Protein AF-A0A354BMY9-F1 (afdb_monomer_lite)

Secondary structure (DSSP, 8-state):
-PPPP-SPPPPPSSPPPP-HHHH-EEEEEEEE-TTS-HHHHHHHHHHTT-SSSSEEEEEEGGGHHHHHHHTTTTSTT--EEE-

Radius of gyration: 19.73 Å; chains: 1; bounding box: 46×34×47 Å

Foldseek 3Di:
DPDDDPDDDDDDPDDDDDDQQQPDKDKFKKAFDPPDDPVLRVVVCVVVVPPDRIDIDIDRNVCPVVVCVVQVEPHVPRGMYTD

Sequence (83 aa):
MLPESSFSAAPLSEELPRDADWEDLIDIRLRPLSDLTEEQKAAVRLEYGFTEDVLSFQVRRSMEFYIERRWGLNRPGARLERC

pLDDT: mean 93.4, std 5.69, range [65.31, 98.38]

Structure (mmCIF, N/CA/C/O backbone):
data_AF-A0A354BMY9-F1
#
_entry.id   AF-A0A354BMY9-F1
#
loop_
_atom_site.group_PDB
_atom_site.id
_atom_site.type_symbol
_atom_site.label_atom_id
_atom_site.label_alt_id
_atom_site.label_comp_id
_atom_site.label_asym_id
_atom_site.label_entity_id
_atom_site.label_seq_id
_atom_site.pdbx_PDB_ins_code
_atom_site.Cartn_x
_atom_site.Cartn_y
_atom_site.Cartn_z
_atom_site.occupancy
_atom_site.B_iso_or_equiv
_atom_site.auth_seq_id
_atom_site.auth_comp_id
_atom_site.auth_asym_id
_atom_site.auth_atom_id
_atom_site.pdbx_PDB_model_num
ATOM 1 N N . MET A 1 1 ? 17.903 25.586 -20.370 1.00 65.31 1 MET A N 1
ATOM 2 C CA . MET A 1 1 ? 18.685 24.438 -20.871 1.00 65.31 1 MET A CA 1
ATOM 3 C C . MET A 1 1 ? 19.083 23.596 -19.675 1.00 65.31 1 MET A C 1
ATOM 5 O O . MET A 1 1 ? 19.393 24.182 -18.644 1.00 65.31 1 MET A O 1
ATOM 9 N N . LEU A 1 2 ? 19.010 22.270 -19.775 1.00 71.06 2 LEU A N 1
ATOM 10 C CA . LEU A 1 2 ? 19.582 21.390 -18.753 1.00 71.06 2 LEU A CA 1
ATOM 11 C C . LEU A 1 2 ? 21.118 21.479 -18.827 1.00 71.06 2 LEU A C 1
ATOM 13 O O . LEU A 1 2 ? 21.635 21.709 -19.922 1.00 71.06 2 LEU A O 1
ATOM 17 N N . PRO A 1 3 ? 21.841 21.359 -17.702 1.00 81.56 3 PRO A N 1
ATOM 18 C CA . PRO A 1 3 ? 23.299 21.363 -17.7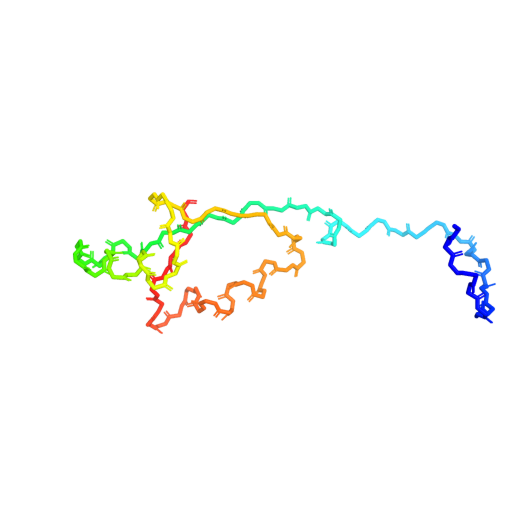18 1.00 81.56 3 PRO A CA 1
ATOM 19 C C . PRO A 1 3 ? 23.825 20.175 -18.531 1.00 81.56 3 PRO A C 1
ATOM 21 O O . PRO A 1 3 ? 23.310 19.063 -18.412 1.00 81.56 3 PRO A O 1
ATOM 24 N N . GLU A 1 4 ? 24.844 20.411 -19.356 1.00 82.31 4 GLU A N 1
ATOM 25 C CA . GLU A 1 4 ? 25.509 19.336 -20.093 1.00 82.31 4 GLU A CA 1
ATOM 26 C C . GLU A 1 4 ? 26.337 18.473 -19.133 1.00 82.31 4 GLU A C 1
ATOM 28 O O . GLU A 1 4 ? 27.064 18.977 -18.274 1.00 82.31 4 GLU A O 1
ATOM 33 N N . SER A 1 5 ? 26.198 17.153 -19.261 1.00 83.38 5 SER A N 1
ATOM 34 C CA . SER A 1 5 ? 26.980 16.185 -18.493 1.00 83.38 5 SER A CA 1
ATOM 35 C C . SER A 1 5 ? 28.427 16.169 -18.991 1.00 83.38 5 SER A C 1
ATOM 37 O O . SER A 1 5 ? 28.663 16.034 -20.188 1.00 83.38 5 SER A O 1
ATOM 39 N N . SER A 1 6 ? 29.402 16.256 -18.081 1.00 87.94 6 SER A N 1
ATOM 40 C CA . SER A 1 6 ? 30.835 16.138 -18.396 1.00 87.94 6 SER A CA 1
ATOM 41 C C . SER A 1 6 ? 31.333 14.689 -18.477 1.00 87.94 6 SER A C 1
ATOM 43 O O . SER A 1 6 ? 32.512 14.453 -18.746 1.00 87.94 6 SER A O 1
ATOM 45 N N . PHE A 1 7 ? 30.461 13.710 -18.221 1.00 87.88 7 PHE A N 1
ATOM 46 C CA . PHE A 1 7 ? 30.811 12.294 -18.278 1.00 87.88 7 PHE A CA 1
ATOM 47 C C . PHE A 1 7 ? 30.834 11.785 -19.721 1.00 87.88 7 PHE A C 1
ATOM 49 O O . PHE A 1 7 ? 29.918 12.046 -20.499 1.00 87.88 7 PHE A O 1
ATOM 56 N N . SER A 1 8 ? 31.862 11.002 -20.057 1.00 86.25 8 SER A N 1
ATOM 57 C CA . SER A 1 8 ? 31.919 10.274 -21.327 1.00 86.25 8 SER A CA 1
ATOM 58 C C . SER A 1 8 ? 30.825 9.206 -21.362 1.00 86.25 8 SER A C 1
ATOM 60 O O . SER A 1 8 ? 30.791 8.327 -20.498 1.00 86.25 8 SER A O 1
ATOM 62 N N . ALA A 1 9 ? 29.937 9.283 -22.351 1.00 85.38 9 ALA A N 1
ATOM 63 C CA . ALA A 1 9 ? 28.915 8.274 -22.596 1.00 85.38 9 ALA A CA 1
ATOM 64 C C . ALA A 1 9 ? 29.409 7.279 -23.653 1.00 85.38 9 ALA A C 1
ATOM 66 O O . ALA A 1 9 ? 29.878 7.677 -24.720 1.00 85.38 9 ALA A O 1
ATOM 67 N N . ALA A 1 10 ? 29.284 5.984 -23.368 1.00 85.94 10 ALA A N 1
ATOM 68 C CA . ALA A 1 10 ? 29.485 4.944 -24.367 1.00 85.94 10 ALA A CA 1
ATOM 69 C C . ALA A 1 10 ? 28.161 4.678 -25.104 1.00 85.94 10 ALA A C 1
ATOM 71 O O . ALA A 1 10 ? 27.110 4.647 -24.455 1.00 85.94 10 ALA A O 1
ATOM 72 N N . PRO A 1 11 ? 28.179 4.480 -26.434 1.00 84.88 11 PRO A N 1
ATOM 73 C CA . PRO A 1 11 ? 26.986 4.063 -27.154 1.00 84.88 11 PRO A CA 1
ATOM 74 C C . PRO A 1 11 ? 26.558 2.672 -26.676 1.00 84.88 11 PRO A C 1
ATOM 76 O O . PRO A 1 11 ? 27.392 1.790 -26.466 1.00 84.88 11 PRO A O 1
ATOM 79 N N . LEU A 1 12 ? 25.251 2.479 -26.516 1.00 87.06 12 LEU A N 1
ATOM 80 C CA . LEU A 1 12 ? 24.687 1.158 -26.270 1.00 87.06 12 LEU A CA 1
ATOM 81 C C . LEU A 1 12 ? 24.809 0.327 -27.552 1.00 87.06 12 LEU A C 1
ATOM 83 O O . LEU A 1 12 ? 24.458 0.800 -28.633 1.00 87.06 12 LEU A O 1
ATOM 87 N N . SER A 1 13 ? 25.325 -0.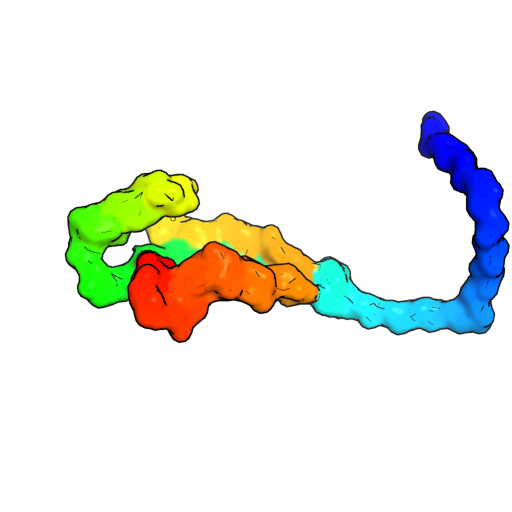897 -27.440 1.00 87.75 13 SER A N 1
ATOM 88 C CA . SER A 1 13 ? 25.419 -1.827 -28.572 1.00 87.75 13 SER A CA 1
ATOM 89 C C . SER A 1 13 ? 24.071 -2.453 -28.931 1.00 87.75 13 SER A C 1
ATOM 91 O O . SER A 1 13 ? 23.874 -2.858 -30.071 1.00 87.75 13 SER A O 1
ATOM 93 N N . GLU A 1 14 ? 23.159 -2.529 -27.963 1.00 91.56 14 GLU A N 1
ATOM 94 C CA . GLU A 1 14 ? 21.827 -3.121 -28.078 1.00 91.56 14 GLU A CA 1
ATOM 95 C C . GLU A 1 14 ? 20.828 -2.298 -27.255 1.00 91.56 14 GLU A C 1
ATOM 97 O O . GLU A 1 14 ? 21.214 -1.582 -26.325 1.00 91.56 14 GLU A O 1
ATOM 102 N N . GLU A 1 15 ? 19.544 -2.387 -27.600 1.00 90.75 15 GLU A N 1
ATOM 103 C CA . GLU A 1 15 ? 18.482 -1.762 -26.814 1.00 90.75 15 GLU A CA 1
ATOM 104 C C . GLU A 1 15 ? 18.380 -2.444 -25.447 1.00 90.75 15 GLU A C 1
ATOM 106 O O . GLU A 1 15 ? 18.389 -3.672 -25.340 1.00 90.75 15 GLU A O 1
ATOM 111 N N . LEU A 1 16 ? 18.314 -1.639 -24.386 1.00 90.44 16 LEU A N 1
ATOM 112 C CA . LEU A 1 16 ? 18.179 -2.177 -23.041 1.00 90.44 16 LEU A CA 1
ATOM 113 C C . LEU A 1 16 ? 16.802 -2.828 -22.880 1.00 90.44 16 LEU A C 1
ATOM 115 O O . LEU A 1 16 ? 15.806 -2.285 -23.366 1.00 90.44 16 LEU A O 1
ATOM 119 N N . PRO A 1 17 ? 16.715 -3.963 -22.168 1.00 94.56 17 PRO A N 1
ATOM 120 C CA . PRO A 1 17 ? 15.427 -4.544 -21.851 1.00 94.56 17 PRO A CA 1
ATOM 121 C C . PRO A 1 17 ? 14.623 -3.576 -20.982 1.00 94.56 17 PRO A C 1
ATOM 123 O O . PRO A 1 17 ? 15.164 -2.880 -20.121 1.00 94.56 17 PRO A O 1
ATOM 126 N N . ARG A 1 18 ? 13.309 -3.578 -21.197 1.00 95.00 18 ARG A N 1
ATOM 127 C CA . ARG A 1 18 ? 12.360 -2.822 -20.386 1.00 95.00 18 ARG A CA 1
ATOM 128 C C . ARG A 1 18 ? 12.386 -3.309 -18.935 1.00 95.00 18 ARG A C 1
ATOM 130 O O . ARG A 1 18 ? 12.260 -4.512 -18.696 1.00 95.00 18 ARG A O 1
ATOM 137 N N . ASP A 1 19 ? 12.454 -2.387 -17.978 1.00 96.62 19 ASP A N 1
ATOM 138 C CA . ASP A 1 19 ? 12.346 -2.710 -16.552 1.00 96.62 19 ASP A CA 1
ATOM 139 C C . ASP A 1 19 ? 10.904 -2.478 -16.096 1.00 96.62 19 ASP A C 1
ATOM 141 O O . ASP A 1 19 ? 10.537 -1.398 -15.640 1.00 96.62 19 ASP A O 1
ATOM 145 N N . ALA A 1 20 ? 10.057 -3.497 -16.246 1.00 97.44 20 ALA A N 1
ATOM 146 C CA . ALA A 1 20 ? 8.649 -3.387 -15.874 1.00 97.44 20 ALA A CA 1
ATOM 147 C C . ALA A 1 20 ? 8.450 -3.134 -14.369 1.00 97.44 20 ALA A C 1
ATOM 149 O O . ALA A 1 20 ? 7.493 -2.464 -13.995 1.00 97.44 20 ALA A O 1
ATOM 150 N N . ASP A 1 21 ? 9.340 -3.622 -13.501 1.00 97.06 21 ASP A N 1
ATOM 151 C CA . ASP A 1 21 ? 9.204 -3.418 -12.057 1.00 97.06 21 ASP A CA 1
ATOM 152 C C . ASP A 1 21 ? 9.532 -1.973 -11.665 1.00 97.06 21 ASP A C 1
ATOM 154 O O . ASP A 1 21 ? 8.929 -1.399 -10.750 1.00 97.06 21 ASP A O 1
ATOM 158 N N . TRP A 1 22 ? 10.479 -1.350 -12.359 1.00 96.94 22 TRP A N 1
ATOM 159 C CA . TRP A 1 22 ? 10.738 0.070 -12.199 1.00 96.94 22 TRP A CA 1
ATOM 160 C C . TRP A 1 22 ? 9.674 0.925 -12.884 1.00 96.94 22 TRP A C 1
ATOM 162 O O . TRP A 1 22 ? 9.173 1.873 -12.282 1.00 96.94 22 TRP A O 1
ATOM 172 N N . GLU A 1 23 ? 9.326 0.622 -14.129 1.00 97.38 23 GLU A N 1
ATOM 173 C CA . GLU A 1 23 ? 8.468 1.462 -14.964 1.00 97.38 23 GLU A CA 1
ATOM 174 C C . GLU A 1 23 ? 6.988 1.410 -14.577 1.00 97.38 23 GLU A C 1
ATOM 176 O O . GLU A 1 23 ? 6.325 2.448 -14.636 1.00 97.38 23 GLU A O 1
ATOM 181 N N . ASP A 1 24 ? 6.469 0.248 -14.172 1.00 98.12 24 ASP A N 1
ATOM 182 C CA . ASP A 1 24 ? 5.052 0.095 -13.846 1.00 98.12 24 ASP A CA 1
ATOM 183 C C . ASP A 1 24 ? 4.729 0.692 -12.468 1.00 98.12 24 ASP A C 1
ATOM 185 O O . ASP A 1 24 ? 5.438 0.480 -11.478 1.00 98.12 24 ASP A O 1
ATOM 189 N N . LEU A 1 25 ? 3.590 1.385 -12.394 1.00 98.38 25 LEU A N 1
ATOM 190 C CA . L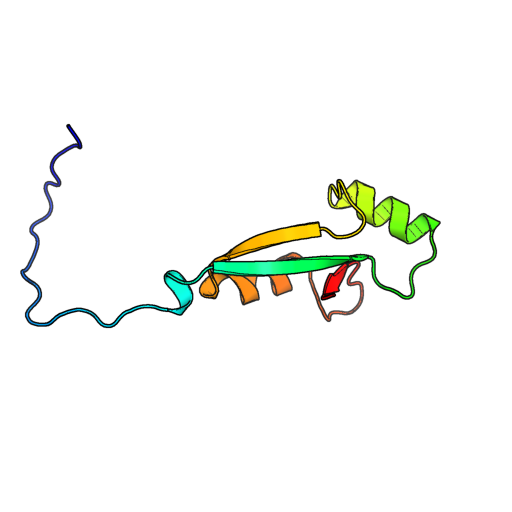EU A 1 25 ? 2.960 1.779 -11.139 1.00 98.38 25 LEU A CA 1
ATOM 191 C C . LEU A 1 25 ? 1.911 0.744 -10.729 1.00 98.38 25 LEU A C 1
ATOM 193 O O . LEU A 1 25 ? 1.191 0.203 -11.568 1.00 98.38 25 LEU A O 1
ATOM 197 N N . ILE A 1 26 ? 1.811 0.502 -9.428 1.00 97.56 26 ILE A N 1
ATOM 198 C CA . ILE A 1 26 ? 0.762 -0.310 -8.816 1.00 97.56 26 ILE A CA 1
ATOM 199 C C . ILE A 1 26 ? 0.022 0.506 -7.759 1.00 97.56 26 ILE A C 1
ATOM 201 O O . ILE A 1 26 ? 0.614 1.371 -7.109 1.00 97.56 26 ILE A O 1
ATOM 205 N N . ASP A 1 27 ? -1.257 0.197 -7.565 1.00 97.56 27 ASP A N 1
ATOM 206 C CA . ASP A 1 27 ? -2.059 0.763 -6.485 1.00 97.56 27 ASP A CA 1
ATOM 207 C C . ASP A 1 27 ? -1.868 -0.048 -5.198 1.00 97.56 27 ASP A C 1
ATOM 209 O O . ASP A 1 27 ? -2.123 -1.254 -5.142 1.00 97.56 27 ASP A O 1
ATOM 213 N N . ILE A 1 28 ? -1.456 0.634 -4.134 1.00 96.69 28 ILE A N 1
ATOM 214 C CA . ILE A 1 28 ? -1.460 0.105 -2.775 1.00 96.69 28 ILE A CA 1
ATOM 215 C C . ILE A 1 28 ? -2.724 0.603 -2.095 1.00 96.69 28 ILE A C 1
ATOM 217 O O . ILE A 1 28 ? -2.959 1.808 -2.037 1.00 96.69 28 ILE A O 1
ATOM 221 N N . ARG A 1 29 ? -3.513 -0.322 -1.550 1.00 97.25 29 ARG A N 1
ATOM 222 C CA . ARG A 1 29 ? -4.722 -0.031 -0.776 1.00 97.25 29 ARG A CA 1
ATOM 223 C C . ARG A 1 29 ? -4.602 -0.671 0.591 1.00 97.25 29 ARG A C 1
ATOM 225 O O . ARG A 1 29 ? -4.344 -1.873 0.688 1.00 97.25 29 ARG A O 1
ATOM 232 N N . LEU A 1 30 ? -4.747 0.140 1.633 1.00 97.12 30 LEU A N 1
ATOM 233 C CA . LEU A 1 30 ? -4.629 -0.300 3.014 1.00 97.12 30 LEU A CA 1
ATOM 234 C C . LEU A 1 30 ? -5.785 0.178 3.866 1.00 97.12 30 LEU A C 1
ATOM 236 O O . LEU A 1 30 ? -6.313 1.275 3.692 1.00 97.12 30 LEU A O 1
ATOM 240 N N . ARG A 1 31 ? -6.095 -0.628 4.871 1.00 97.38 31 ARG A N 1
ATOM 241 C CA . ARG A 1 31 ? -7.036 -0.300 5.937 1.00 97.38 31 ARG A CA 1
ATOM 242 C C . ARG A 1 31 ? -6.445 -0.673 7.297 1.00 97.38 31 ARG A C 1
ATOM 244 O O . ARG A 1 31 ? -5.518 -1.486 7.344 1.00 97.38 31 ARG A O 1
ATOM 251 N N . PRO A 1 32 ? -6.965 -0.113 8.403 1.00 97.75 32 PRO A N 1
ATOM 252 C CA . PRO A 1 32 ? -6.709 -0.662 9.730 1.00 97.75 32 PRO A CA 1
ATOM 253 C C . PRO A 1 32 ? -7.044 -2.158 9.781 1.00 97.75 32 PRO A C 1
ATOM 255 O O . PRO A 1 32 ? -7.972 -2.592 9.097 1.00 97.75 32 PRO A O 1
ATOM 258 N N . LEU A 1 33 ? -6.322 -2.926 10.602 1.00 96.69 33 LEU A N 1
ATOM 259 C CA . LEU A 1 33 ? -6.617 -4.351 10.804 1.00 96.69 33 LEU A CA 1
ATOM 260 C C . LEU A 1 33 ? -8.103 -4.580 11.121 1.00 96.69 33 LEU A C 1
ATOM 262 O O . LEU A 1 33 ? -8.693 -3.863 11.938 1.00 96.69 33 LEU A O 1
ATOM 266 N N . SER A 1 34 ? -8.690 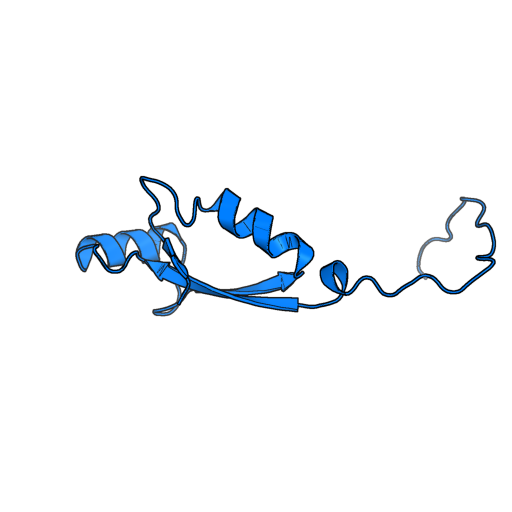-5.603 10.494 1.00 94.50 34 SER A N 1
ATOM 267 C CA . SER A 1 34 ? -10.131 -5.876 10.607 1.00 94.50 34 SER A CA 1
ATOM 268 C C . SER A 1 34 ? -10.574 -6.203 12.036 1.00 94.50 34 SER A C 1
ATOM 270 O O . SER A 1 34 ? -11.661 -5.786 12.441 1.00 94.50 34 SER A O 1
ATOM 272 N N . ASP A 1 35 ? -9.704 -6.865 12.802 1.00 94.88 35 ASP A N 1
ATOM 273 C CA . ASP A 1 35 ? -9.973 -7.353 14.163 1.00 94.88 35 ASP A CA 1
ATOM 274 C C . ASP A 1 35 ? -9.840 -6.270 15.253 1.00 94.88 35 ASP A C 1
ATOM 276 O O . ASP A 1 35 ? -10.046 -6.544 16.436 1.00 94.88 35 ASP A O 1
ATOM 280 N N . LEU A 1 36 ? -9.486 -5.035 14.883 1.00 95.62 36 LEU A N 1
ATOM 281 C CA . LEU A 1 36 ? -9.439 -3.904 15.811 1.00 95.62 36 LEU A CA 1
ATOM 282 C C . LEU A 1 36 ? -10.849 -3.404 16.160 1.00 95.62 36 LEU A C 1
ATOM 284 O O . LEU A 1 36 ? -11.764 -3.453 15.334 1.00 95.62 36 LEU A O 1
ATOM 288 N N . THR A 1 37 ? -11.019 -2.846 17.362 1.00 97.50 37 THR A N 1
ATOM 289 C CA . THR A 1 37 ? -12.247 -2.109 17.713 1.00 97.50 37 THR A CA 1
ATOM 290 C C . THR A 1 37 ? -12.354 -0.821 16.899 1.00 97.50 37 THR A C 1
ATOM 292 O O . THR A 1 37 ? -11.357 -0.318 16.375 1.00 97.50 37 THR A O 1
ATOM 295 N N . GLU A 1 38 ? -13.545 -0.234 16.803 1.00 97.12 38 GLU A N 1
ATOM 296 C CA . GLU A 1 38 ? -13.728 1.004 16.035 1.00 97.12 38 GLU A CA 1
ATOM 297 C C . GLU A 1 38 ? -12.907 2.175 16.597 1.00 97.12 38 GLU A C 1
ATOM 299 O O . GLU A 1 38 ? -12.348 2.959 15.828 1.00 97.12 38 GLU A O 1
ATOM 304 N N . GLU A 1 39 ? -12.724 2.249 17.918 1.00 97.56 39 GLU A N 1
ATOM 305 C CA . GLU A 1 39 ? -11.859 3.246 18.560 1.00 97.56 39 GLU A CA 1
ATOM 306 C C . GLU A 1 39 ? -10.389 3.044 18.170 1.00 97.56 39 GLU A C 1
ATOM 308 O O . GLU A 1 39 ? -9.678 4.006 17.871 1.00 97.56 39 GLU A O 1
ATOM 313 N N . GLN A 1 40 ? -9.929 1.790 18.124 1.00 97.25 40 GLN A N 1
ATOM 314 C CA . GLN A 1 40 ? -8.576 1.457 17.681 1.00 97.25 40 GLN A CA 1
ATOM 315 C C . GLN A 1 40 ? -8.385 1.784 16.197 1.00 97.25 40 GLN A C 1
ATOM 317 O O . GLN A 1 40 ? -7.374 2.382 15.829 1.00 97.25 40 GLN A O 1
ATOM 322 N N . LYS A 1 41 ? -9.362 1.458 15.343 1.00 97.75 41 LYS A N 1
ATOM 323 C CA . LYS A 1 41 ? -9.329 1.817 13.918 1.00 97.75 41 LYS A CA 1
ATOM 324 C C . LYS A 1 41 ? -9.288 3.331 13.729 1.00 97.75 41 LYS A C 1
ATOM 326 O O . LYS A 1 41 ? -8.527 3.807 12.891 1.00 97.75 41 LYS A O 1
ATOM 331 N N . ALA A 1 42 ? -10.057 4.095 14.505 1.00 96.75 42 ALA A N 1
ATOM 332 C CA . ALA A 1 42 ? -10.028 5.556 14.468 1.00 96.75 42 ALA A CA 1
ATOM 333 C C . ALA A 1 42 ? -8.645 6.118 14.848 1.00 96.75 42 ALA A C 1
ATOM 335 O O . ALA A 1 42 ? -8.130 6.993 14.151 1.00 96.75 42 ALA A O 1
ATOM 336 N N . ALA A 1 43 ? -8.007 5.571 15.888 1.00 97.12 43 ALA A N 1
ATOM 337 C CA . ALA A 1 43 ? -6.648 5.953 16.271 1.00 97.12 43 ALA A CA 1
ATOM 338 C C . ALA A 1 43 ? -5.619 5.633 15.171 1.00 97.12 43 ALA A C 1
ATOM 340 O O . ALA A 1 43 ? -4.782 6.477 14.853 1.00 97.12 43 ALA A O 1
ATOM 341 N N . VAL A 1 44 ? -5.713 4.454 14.543 1.00 9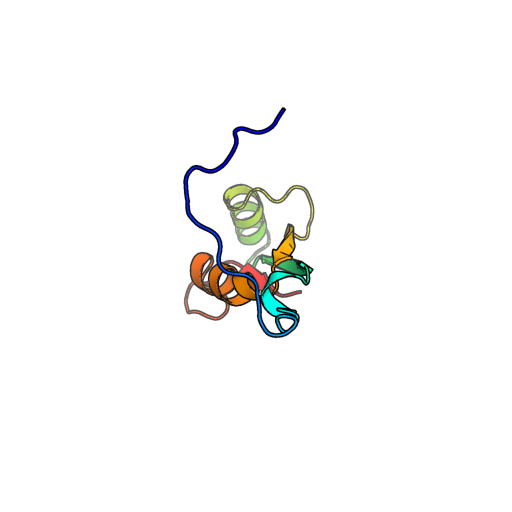7.06 44 VAL A N 1
ATOM 342 C CA . VAL A 1 44 ? -4.845 4.064 13.416 1.00 97.06 44 VAL A CA 1
ATOM 343 C C . VAL A 1 44 ? -5.038 4.999 12.221 1.00 97.06 44 VAL A C 1
ATOM 345 O O . VAL A 1 44 ? -4.057 5.456 11.639 1.00 97.06 44 VAL A O 1
ATOM 348 N N . ARG A 1 45 ? -6.283 5.338 11.865 1.00 97.19 45 ARG A N 1
ATOM 349 C CA . ARG A 1 45 ? -6.562 6.279 10.768 1.00 97.19 45 ARG A CA 1
ATOM 350 C C . ARG A 1 45 ? -5.902 7.641 11.006 1.00 97.19 45 ARG A C 1
ATOM 352 O O . ARG A 1 45 ? -5.292 8.180 10.088 1.00 97.19 45 ARG A O 1
ATOM 359 N N . LEU A 1 46 ? -5.958 8.156 12.236 1.00 96.44 46 LEU A N 1
ATOM 360 C CA . LEU A 1 46 ? -5.278 9.394 12.636 1.00 96.44 46 LEU A CA 1
ATOM 361 C C . LEU A 1 46 ? -3.748 9.283 12.555 1.00 96.44 46 LEU A C 1
ATOM 363 O O . LEU A 1 46 ? -3.105 10.156 11.980 1.00 96.44 46 LEU A O 1
ATOM 367 N N . GLU A 1 47 ? -3.167 8.212 13.101 1.00 95.38 47 GLU A N 1
ATOM 368 C CA . GLU A 1 47 ? -1.713 7.983 13.122 1.00 95.38 47 GLU A CA 1
ATOM 369 C C . GLU A 1 47 ? -1.108 7.910 11.713 1.00 95.38 47 GLU A C 1
ATOM 371 O O . GLU A 1 47 ? -0.018 8.432 11.475 1.00 95.38 47 GLU A O 1
ATOM 376 N N . TYR A 1 48 ? -1.820 7.278 10.780 1.00 94.19 48 TYR A N 1
ATOM 377 C CA . TYR A 1 48 ? -1.358 7.060 9.409 1.00 94.19 48 TYR A CA 1
ATOM 378 C C . TYR A 1 48 ? -1.896 8.092 8.405 1.00 94.19 48 TYR A C 1
ATOM 380 O O . TYR A 1 48 ? -1.613 7.977 7.215 1.00 94.19 48 TYR A O 1
ATOM 388 N N . GLY A 1 49 ? -2.642 9.103 8.862 1.00 95.00 49 GLY A N 1
ATOM 389 C CA . GLY A 1 49 ? -3.103 10.208 8.016 1.00 95.00 49 GLY A CA 1
ATOM 390 C C . GLY A 1 49 ? -4.141 9.811 6.965 1.00 95.00 49 GLY A C 1
ATOM 391 O O . GLY A 1 49 ? -4.119 10.331 5.852 1.00 95.00 49 GLY A O 1
ATOM 392 N N . PHE A 1 50 ? -5.042 8.888 7.298 1.00 96.88 50 PHE A N 1
ATOM 393 C CA . PHE A 1 50 ? -6.157 8.521 6.428 1.00 96.88 50 PHE A CA 1
ATOM 394 C C . PHE A 1 50 ? -7.087 9.726 6.228 1.00 96.88 50 PHE A C 1
ATOM 396 O O . PHE A 1 50 ? -7.570 10.315 7.195 1.00 96.88 50 PHE A O 1
ATOM 403 N N . THR A 1 51 ? -7.367 10.068 4.971 1.00 93.25 51 THR A N 1
ATOM 404 C CA . THR A 1 51 ? -8.384 11.067 4.595 1.00 93.25 51 THR A CA 1
ATOM 405 C C . THR A 1 51 ? -9.730 10.433 4.244 1.00 93.25 51 THR A C 1
ATOM 407 O O . THR A 1 51 ? -10.744 11.122 4.202 1.00 93.25 51 THR A O 1
ATOM 410 N N . GLU A 1 52 ? -9.733 9.123 4.003 1.00 93.38 52 GLU A N 1
ATOM 411 C CA . GLU A 1 52 ? -10.888 8.293 3.660 1.00 93.38 52 GLU A CA 1
ATOM 412 C C . GLU A 1 52 ? -10.830 6.979 4.458 1.00 93.38 52 GLU A C 1
ATOM 414 O O . GLU A 1 52 ? -9.933 6.772 5.277 1.00 93.38 52 GLU A O 1
ATOM 419 N N . ASP A 1 53 ? -11.759 6.053 4.215 1.00 92.12 53 ASP A N 1
ATOM 420 C CA . ASP A 1 53 ? -11.759 4.747 4.887 1.00 92.12 53 ASP A CA 1
ATOM 421 C C . ASP A 1 53 ? -10.558 3.865 4.517 1.00 92.12 53 ASP A C 1
ATOM 423 O O . ASP A 1 53 ? -10.147 3.015 5.314 1.00 92.12 53 ASP A O 1
ATOM 427 N N . VAL A 1 54 ? -9.995 4.075 3.324 1.00 96.38 54 VAL A N 1
ATOM 428 C CA . VAL A 1 54 ? -8.870 3.319 2.767 1.00 96.38 54 VAL A CA 1
ATOM 429 C C . VAL A 1 54 ? -7.750 4.282 2.396 1.00 96.38 54 VAL A C 1
ATOM 431 O O . VAL A 1 54 ? -7.959 5.240 1.656 1.00 96.38 54 VAL A O 1
ATOM 434 N N . LEU A 1 55 ? -6.536 3.993 2.854 1.00 96.06 55 LEU A N 1
ATOM 435 C CA . LEU A 1 55 ? -5.332 4.685 2.417 1.00 96.06 55 LEU A CA 1
ATOM 436 C C . LEU A 1 55 ? -4.899 4.095 1.074 1.00 96.06 55 LEU A C 1
ATOM 438 O O . LEU A 1 55 ? -4.470 2.941 1.018 1.00 96.06 55 LEU A O 1
ATOM 442 N N . SER A 1 56 ? -5.028 4.888 0.010 1.00 95.75 56 SER A N 1
ATOM 443 C CA . SER A 1 56 ? -4.710 4.476 -1.360 1.00 95.75 56 SER A CA 1
ATOM 444 C C . SER A 1 56 ? -3.636 5.372 -1.970 1.00 95.75 56 SER A C 1
ATOM 446 O O . SER A 1 56 ? -3.726 6.594 -1.871 1.00 95.75 56 SER A O 1
ATOM 448 N N . PHE A 1 57 ? -2.618 4.782 -2.593 1.00 95.38 57 PHE A N 1
ATOM 449 C CA . PHE A 1 57 ? -1.555 5.521 -3.280 1.00 95.38 57 PHE A CA 1
ATOM 450 C C . PHE A 1 57 ? -0.825 4.635 -4.291 1.00 95.38 57 PHE A C 1
ATOM 452 O O . PHE A 1 57 ? -0.815 3.410 -4.171 1.00 95.38 57 PHE A O 1
ATOM 459 N N . GLN A 1 58 ? -0.178 5.271 -5.268 1.00 97.62 58 GLN A N 1
ATOM 460 C CA . GLN A 1 58 ? 0.604 4.584 -6.291 1.00 97.62 58 GLN A CA 1
ATOM 461 C C . GLN A 1 58 ? 2.086 4.553 -5.951 1.00 97.62 58 GLN A C 1
ATOM 463 O O . GLN A 1 58 ? 2.663 5.548 -5.506 1.00 97.62 58 GLN A O 1
ATOM 468 N N . VAL A 1 59 ? 2.714 3.412 -6.212 1.00 97.12 59 VAL A N 1
ATOM 469 C CA . VAL A 1 59 ? 4.168 3.236 -6.127 1.00 97.12 59 VAL A CA 1
ATOM 470 C C . VAL A 1 59 ? 4.672 2.470 -7.335 1.00 97.12 59 VAL A C 1
ATOM 472 O O . VAL A 1 59 ? 3.913 1.746 -7.974 1.00 97.12 59 VAL A O 1
ATOM 475 N N . ARG A 1 60 ? 5.970 2.589 -7.632 1.00 97.94 60 ARG A N 1
ATOM 476 C CA . ARG A 1 60 ? 6.616 1.674 -8.582 1.00 97.94 60 ARG A CA 1
ATOM 477 C C . ARG A 1 60 ? 6.496 0.249 -8.056 1.00 97.94 60 ARG A C 1
ATOM 479 O O . ARG A 1 60 ? 6.676 0.041 -6.854 1.00 97.94 60 ARG A O 1
ATOM 486 N N . ARG A 1 61 ? 6.252 -0.728 -8.929 1.00 98.06 61 ARG A N 1
ATOM 487 C CA . ARG A 1 61 ? 6.130 -2.141 -8.525 1.00 98.06 61 ARG A CA 1
ATOM 488 C C . ARG A 1 61 ? 7.352 -2.621 -7.731 1.00 98.06 61 ARG A C 1
ATOM 490 O O . ARG A 1 61 ? 7.206 -3.256 -6.693 1.00 98.06 61 ARG A O 1
ATOM 497 N N . SER A 1 62 ? 8.546 -2.205 -8.138 1.00 97.50 62 SER A N 1
ATOM 498 C CA . SER A 1 62 ? 9.822 -2.450 -7.446 1.00 97.50 62 SER A CA 1
ATOM 499 C C . SER A 1 62 ? 9.848 -1.963 -5.990 1.00 97.50 62 SER A C 1
ATOM 501 O O . SER A 1 62 ? 10.614 -2.478 -5.176 1.00 97.50 62 SER A O 1
ATOM 503 N N . MET A 1 63 ? 9.010 -0.987 -5.629 1.00 97.38 63 MET A N 1
ATOM 504 C CA . MET A 1 63 ? 8.919 -0.441 -4.274 1.00 97.38 63 MET A CA 1
ATOM 505 C C . MET A 1 63 ? 7.883 -1.139 -3.390 1.00 97.38 63 MET A C 1
ATOM 507 O O . MET A 1 63 ? 7.876 -0.882 -2.184 1.00 97.38 63 MET A O 1
ATOM 511 N N . GLU A 1 64 ? 7.042 -2.023 -3.933 1.00 95.69 64 GLU A N 1
ATOM 512 C CA . GLU A 1 64 ? 5.971 -2.690 -3.182 1.00 95.69 64 GLU A CA 1
ATOM 513 C C . GLU A 1 64 ? 6.499 -3.342 -1.901 1.00 95.69 64 GLU A C 1
ATOM 515 O O . GLU A 1 64 ? 6.063 -3.029 -0.793 1.00 95.69 64 GLU A O 1
ATOM 520 N N . PHE A 1 65 ? 7.535 -4.164 -2.049 1.00 93.25 65 PHE A N 1
ATOM 521 C CA . PHE A 1 65 ? 8.178 -4.870 -0.948 1.00 93.25 65 PHE A CA 1
ATOM 522 C C . PHE A 1 65 ? 8.682 -3.937 0.166 1.00 93.25 65 PHE A C 1
ATOM 524 O O . PHE A 1 65 ? 8.633 -4.275 1.355 1.00 93.25 65 PHE A O 1
ATOM 531 N N . TYR A 1 66 ? 9.175 -2.751 -0.202 1.00 94.12 66 TYR A N 1
ATOM 532 C CA . TYR A 1 66 ? 9.661 -1.779 0.770 1.00 94.12 66 TYR A CA 1
ATOM 533 C C . TYR A 1 66 ? 8.514 -1.200 1.602 1.00 94.12 66 TYR A C 1
ATOM 535 O O . TYR A 1 66 ? 8.659 -1.068 2.818 1.00 94.12 66 TYR A O 1
ATOM 543 N N . ILE A 1 67 ? 7.366 -0.920 0.978 1.00 93.12 67 ILE A N 1
ATOM 544 C CA . ILE A 1 67 ? 6.158 -0.450 1.668 1.00 93.12 67 ILE A CA 1
ATOM 545 C C . ILE A 1 67 ? 5.674 -1.490 2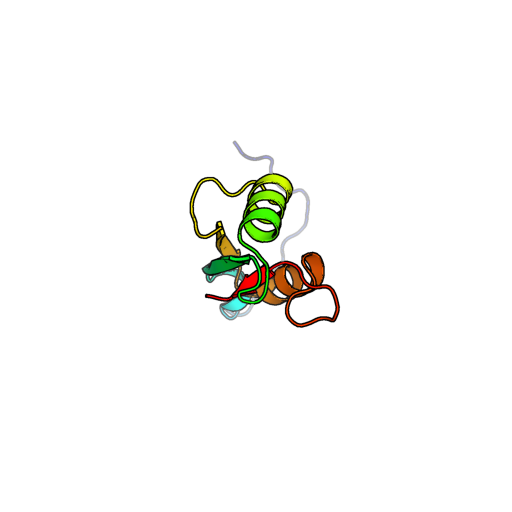.679 1.00 93.12 67 ILE A C 1
ATOM 547 O O . ILE A 1 67 ? 5.464 -1.157 3.849 1.00 93.12 67 ILE A O 1
ATOM 551 N N . GLU A 1 68 ? 5.578 -2.759 2.272 1.00 93.25 68 GLU A N 1
ATOM 552 C CA . GLU A 1 68 ? 5.117 -3.832 3.161 1.00 93.25 68 GLU A CA 1
ATOM 553 C C . GLU A 1 68 ? 6.007 -3.971 4.396 1.00 93.25 68 GLU A C 1
ATOM 555 O O . GLU A 1 68 ? 5.520 -4.075 5.525 1.00 93.25 68 GLU A O 1
ATOM 560 N N . ARG A 1 69 ? 7.330 -3.898 4.208 1.00 93.31 69 ARG A N 1
ATOM 561 C CA . ARG A 1 69 ? 8.284 -3.918 5.322 1.00 93.31 69 ARG A CA 1
ATOM 562 C C . ARG A 1 69 ? 8.219 -2.666 6.183 1.00 93.31 69 ARG A C 1
ATOM 564 O O . ARG A 1 69 ? 8.296 -2.789 7.405 1.00 93.31 69 ARG A O 1
ATOM 571 N N . ARG A 1 70 ? 8.108 -1.482 5.577 1.00 92.12 70 ARG A N 1
ATOM 572 C CA . ARG A 1 70 ? 8.123 -0.194 6.286 1.00 92.12 70 ARG A CA 1
ATOM 573 C C . ARG A 1 70 ? 6.942 -0.046 7.240 1.00 92.12 70 ARG A C 1
ATOM 575 O O . ARG A 1 70 ? 7.100 0.596 8.282 1.00 92.12 70 ARG A O 1
ATOM 582 N N . TRP A 1 71 ? 5.798 -0.629 6.892 1.00 92.19 71 TRP A N 1
ATOM 583 C CA . TRP A 1 71 ? 4.588 -0.638 7.720 1.00 92.19 71 TRP A CA 1
ATOM 584 C C . TRP A 1 71 ? 4.332 -1.965 8.430 1.00 92.19 71 TRP A C 1
ATOM 586 O O . TRP A 1 71 ? 3.329 -2.111 9.121 1.00 92.19 71 TRP A O 1
ATOM 596 N N . GLY A 1 72 ? 5.264 -2.914 8.313 1.00 93.44 72 GLY A N 1
ATOM 597 C CA . GLY A 1 72 ? 5.194 -4.188 9.016 1.00 93.44 72 GLY A CA 1
ATOM 598 C C . GLY A 1 72 ? 3.948 -4.997 8.669 1.00 93.44 72 GLY A C 1
ATOM 599 O O . GLY A 1 72 ? 3.438 -5.698 9.539 1.00 93.44 72 GLY A O 1
ATOM 600 N N . LEU A 1 73 ? 3.458 -4.899 7.428 1.00 94.12 73 LEU A N 1
ATOM 601 C CA . LEU A 1 73 ? 2.318 -5.692 6.975 1.00 94.12 73 LEU A CA 1
ATOM 602 C C . LEU A 1 73 ? 2.632 -7.184 7.170 1.00 94.12 73 LEU A C 1
ATOM 604 O O . LEU A 1 73 ? 3.775 -7.615 6.990 1.00 94.12 73 LEU A O 1
ATOM 608 N N . ASN A 1 74 ? 1.625 -7.970 7.559 1.00 88.44 74 ASN A N 1
ATOM 609 C CA . ASN A 1 74 ? 1.745 -9.414 7.810 1.00 88.44 74 ASN A CA 1
ATOM 610 C C . ASN A 1 74 ? 2.740 -9.800 8.925 1.00 88.44 74 ASN A C 1
ATOM 612 O O . ASN A 1 74 ? 3.313 -10.891 8.906 1.00 88.44 74 ASN A O 1
ATOM 616 N N . ARG A 1 75 ? 2.971 -8.918 9.907 1.00 91.44 75 ARG A N 1
ATOM 617 C CA . ARG A 1 75 ? 3.806 -9.204 11.086 1.00 91.44 75 ARG A CA 1
ATOM 618 C C . ARG A 1 75 ? 3.006 -9.094 12.385 1.00 91.44 75 ARG A C 1
ATOM 620 O O . ARG A 1 75 ? 2.036 -8.339 12.439 1.00 91.44 75 ARG A O 1
ATOM 627 N N . PRO A 1 76 ? 3.431 -9.783 13.460 1.00 90.94 76 PRO A N 1
ATOM 628 C CA . PRO A 1 76 ? 2.878 -9.546 14.788 1.00 90.94 76 PRO A CA 1
ATOM 629 C C . PRO A 1 76 ? 2.963 -8.061 15.157 1.00 90.94 76 PRO A C 1
ATOM 631 O O . PRO A 1 76 ? 4.023 -7.447 15.039 1.00 90.94 76 PRO A O 1
ATOM 634 N N . GLY A 1 77 ? 1.839 -7.488 15.584 1.00 88.94 77 GLY A N 1
ATOM 635 C CA . GLY A 1 77 ? 1.743 -6.064 15.910 1.00 88.94 77 GLY A CA 1
ATOM 636 C C . GLY A 1 77 ? 1.545 -5.133 14.709 1.00 88.94 77 GLY A C 1
ATOM 637 O O . GLY A 1 77 ? 1.614 -3.915 14.891 1.00 88.94 77 GLY A O 1
ATOM 638 N N . ALA A 1 78 ? 1.288 -5.666 13.507 1.00 94.56 78 ALA A N 1
ATOM 639 C CA . ALA A 1 78 ? 0.789 -4.864 12.393 1.00 94.56 78 ALA A CA 1
ATOM 640 C C . ALA A 1 78 ? -0.457 -4.076 12.825 1.00 94.56 78 ALA A C 1
ATOM 642 O O . ALA A 1 78 ? -1.251 -4.545 13.637 1.00 94.56 78 ALA A O 1
ATOM 643 N N . ARG A 1 79 ? -0.625 -2.867 12.287 1.00 95.31 79 ARG A N 1
ATOM 644 C CA . ARG A 1 79 ? -1.837 -2.050 12.492 1.00 95.31 79 ARG A CA 1
ATOM 645 C C . ARG A 1 79 ? -2.662 -1.895 11.218 1.00 95.31 79 ARG A C 1
ATOM 647 O O . ARG A 1 79 ? -3.795 -1.430 11.284 1.00 95.31 79 ARG A O 1
ATOM 654 N N . LEU A 1 80 ? -2.090 -2.295 10.083 1.00 96.94 80 LEU A N 1
ATOM 655 C CA . LEU A 1 80 ? -2.651 -2.165 8.746 1.00 96.94 80 LEU A CA 1
ATOM 656 C C . LEU A 1 80 ? -2.667 -3.518 8.026 1.00 96.94 80 LEU A C 1
ATOM 658 O O . LEU A 1 80 ? -1.814 -4.372 8.276 1.00 96.94 80 LEU A O 1
ATOM 662 N N . GLU A 1 81 ? -3.590 -3.662 7.080 1.00 96.75 81 GLU A N 1
ATOM 663 C CA . GLU A 1 81 ? -3.700 -4.783 6.138 1.00 96.75 81 GLU A CA 1
ATOM 664 C C . GLU A 1 81 ? -4.090 -4.299 4.735 1.00 96.75 81 GLU A C 1
ATOM 666 O O . GLU A 1 81 ? -4.619 -3.197 4.571 1.00 96.75 81 GLU A O 1
ATOM 671 N N . ARG A 1 82 ? -3.830 -5.139 3.725 1.00 95.69 82 ARG A N 1
ATOM 672 C CA . ARG A 1 82 ? -4.271 -4.934 2.334 1.00 95.69 82 ARG A CA 1
ATOM 673 C C . ARG A 1 82 ? -5.780 -5.165 2.192 1.00 95.69 82 ARG A C 1
ATOM 675 O O . ARG A 1 82 ? -6.333 -6.007 2.901 1.00 95.69 82 ARG A O 1
ATOM 682 N N . CYS A 1 83 ? -6.424 -4.453 1.262 1.00 93.50 83 CYS A N 1
ATOM 683 C CA . CYS A 1 83 ? -7.855 -4.585 0.956 1.00 93.50 83 CYS A CA 1
ATOM 684 C C . CYS A 1 83 ? -8.225 -4.314 -0.512 1.00 93.50 83 CYS A C 1
ATOM 686 O O . CYS A 1 83 ? -7.413 -3.723 -1.259 1.00 93.50 83 CYS A O 1
#